Protein AF-A0A7X8VMR9-F1 (afdb_monomer)

Structure (mmCIF, N/CA/C/O backbone):
data_AF-A0A7X8VMR9-F1
#
_entry.id   AF-A0A7X8VMR9-F1
#
loop_
_atom_site.group_PDB
_atom_site.id
_atom_site.type_symbol
_atom_site.label_atom_id
_atom_site.label_alt_id
_atom_site.label_comp_id
_atom_site.label_asym_id
_atom_site.label_entity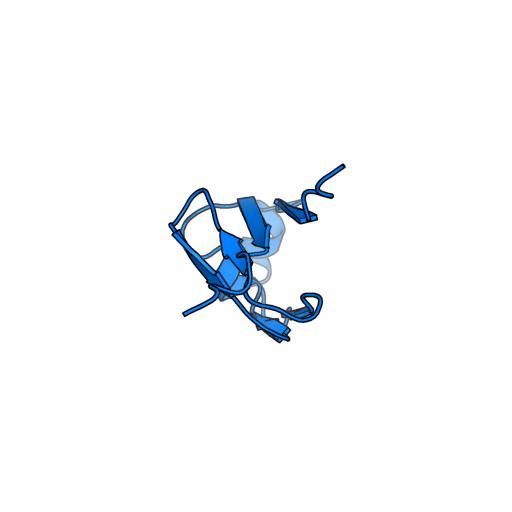_id
_atom_site.label_seq_id
_atom_site.pdbx_PDB_ins_code
_atom_site.Cartn_x
_atom_site.Cartn_y
_atom_site.Cartn_z
_atom_site.occupancy
_atom_site.B_iso_or_equiv
_atom_site.auth_seq_id
_atom_site.auth_comp_id
_atom_site.auth_asym_id
_atom_site.auth_atom_id
_atom_site.pdbx_PDB_model_num
ATOM 1 N N . ARG A 1 1 ? -7.982 -9.628 25.783 1.00 51.94 1 ARG A N 1
ATOM 2 C CA . ARG A 1 1 ? -6.780 -9.273 24.989 1.00 51.94 1 ARG A CA 1
ATOM 3 C C . ARG A 1 1 ? -7.269 -8.530 23.757 1.00 51.94 1 ARG A C 1
ATOM 5 O O . ARG A 1 1 ? -8.138 -9.069 23.091 1.00 51.94 1 ARG A O 1
ATOM 12 N N . GLN A 1 2 ? -6.778 -7.321 23.496 1.00 56.16 2 GLN A N 1
ATOM 13 C CA . GLN A 1 2 ? -7.008 -6.637 22.218 1.00 56.16 2 GLN A CA 1
ATOM 14 C C . GLN A 1 2 ? -6.239 -7.422 21.141 1.00 56.16 2 GLN A C 1
ATOM 16 O O . GLN A 1 2 ? -5.033 -7.622 21.296 1.00 56.16 2 GLN A O 1
ATOM 21 N N . HIS A 1 3 ? -6.917 -7.941 20.116 1.00 71.69 3 HIS A N 1
ATOM 22 C CA . HIS A 1 3 ? -6.231 -8.552 18.976 1.00 71.69 3 HIS A CA 1
ATOM 23 C C . HIS A 1 3 ? -5.785 -7.428 18.038 1.00 71.69 3 HIS A C 1
ATOM 25 O O . HIS A 1 3 ? -6.613 -6.725 17.467 1.00 71.69 3 HIS A O 1
ATOM 31 N N . LEU A 1 4 ? -4.473 -7.236 17.915 1.00 81.88 4 LEU A N 1
ATOM 32 C CA . LEU A 1 4 ? -3.898 -6.349 16.908 1.00 81.88 4 LEU A CA 1
ATOM 33 C C . LEU A 1 4 ? -4.069 -6.994 15.530 1.00 81.88 4 LEU A C 1
ATOM 35 O O . LEU A 1 4 ? -3.561 -8.089 15.296 1.00 81.88 4 LEU A O 1
ATOM 39 N N . ASN A 1 5 ? -4.764 -6.306 14.626 1.00 94.69 5 ASN A N 1
ATOM 40 C CA . ASN A 1 5 ? -4.899 -6.717 13.232 1.00 94.69 5 ASN A CA 1
ATOM 41 C C . ASN A 1 5 ? -3.839 -5.986 12.405 1.00 94.69 5 ASN A C 1
ATOM 43 O O . ASN A 1 5 ? -3.895 -4.762 12.259 1.00 94.69 5 ASN A O 1
ATOM 47 N N . ILE A 1 6 ? -2.856 -6.741 11.913 1.00 97.00 6 ILE A N 1
ATOM 48 C CA . ILE A 1 6 ? -1.687 -6.221 11.200 1.00 97.00 6 ILE A CA 1
ATOM 49 C C . ILE A 1 6 ? -1.507 -7.011 9.906 1.00 97.00 6 ILE A C 1
ATOM 51 O O . ILE A 1 6 ? -1.542 -8.241 9.922 1.00 97.00 6 ILE A O 1
ATOM 55 N N . ILE A 1 7 ? -1.274 -6.305 8.802 1.00 98.25 7 ILE A N 1
ATOM 56 C CA . ILE A 1 7 ? -0.914 -6.887 7.509 1.00 98.25 7 ILE A CA 1
ATOM 57 C C . ILE A 1 7 ? 0.431 -6.295 7.07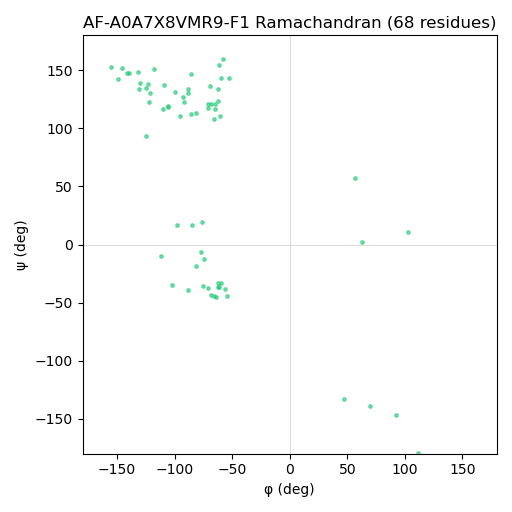9 1.00 98.25 7 ILE A C 1
ATOM 59 O O . ILE A 1 7 ? 0.577 -5.080 6.964 1.00 98.25 7 ILE A O 1
ATOM 63 N N . GLY A 1 8 ? 1.415 -7.163 6.840 1.00 98.25 8 GLY A N 1
ATOM 64 C CA . GLY A 1 8 ? 2.690 -6.797 6.225 1.00 98.25 8 GLY A CA 1
ATOM 65 C C . GLY A 1 8 ? 2.688 -7.142 4.740 1.00 98.25 8 GLY A C 1
ATOM 66 O O . GLY A 1 8 ? 2.331 -8.260 4.368 1.00 98.25 8 GLY A O 1
ATOM 67 N N . LEU A 1 9 ? 3.094 -6.195 3.898 1.00 98.38 9 LEU A N 1
ATOM 68 C CA . LEU A 1 9 ? 3.154 -6.346 2.444 1.00 98.38 9 LEU A CA 1
ATOM 69 C C . LEU A 1 9 ? 4.570 -6.027 1.969 1.00 98.38 9 LEU A C 1
ATOM 71 O O . LEU A 1 9 ? 5.149 -5.034 2.396 1.00 98.38 9 LEU A O 1
ATOM 75 N N . ALA A 1 10 ? 5.125 -6.854 1.084 1.00 97.81 10 ALA A N 1
ATOM 76 C CA . ALA A 1 10 ? 6.479 -6.684 0.564 1.00 97.81 10 ALA A CA 1
ATOM 77 C C . ALA A 1 10 ? 6.578 -7.143 -0.893 1.00 97.81 10 ALA A C 1
ATOM 79 O O . ALA A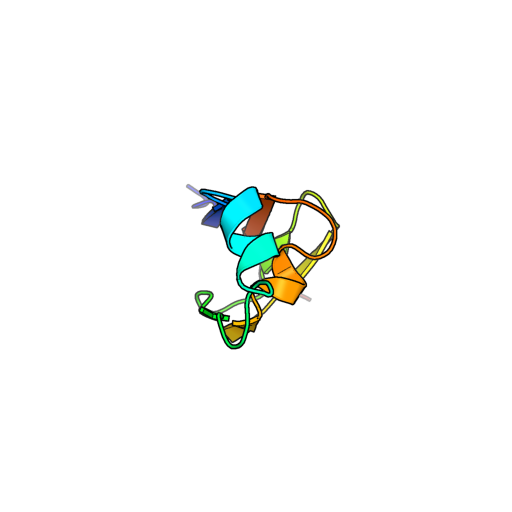 1 10 ? 5.858 -8.047 -1.323 1.00 97.81 10 ALA A O 1
ATOM 80 N N . ILE A 1 11 ? 7.512 -6.549 -1.634 1.00 96.38 11 ILE A N 1
ATOM 81 C CA . ILE A 1 11 ? 7.773 -6.897 -3.033 1.00 96.38 11 ILE A CA 1
ATOM 82 C C . ILE A 1 11 ? 8.802 -8.030 -3.121 1.00 96.38 11 ILE A C 1
ATOM 84 O O . ILE A 1 11 ? 9.866 -7.985 -2.503 1.00 96.38 11 ILE A O 1
ATOM 88 N N . ARG A 1 12 ? 8.521 -9.032 -3.959 1.00 96.00 12 ARG A N 1
ATOM 89 C CA . ARG A 1 12 ? 9.489 -10.055 -4.383 1.00 96.00 12 ARG A CA 1
ATOM 90 C C . ARG A 1 12 ? 9.847 -9.820 -5.851 1.00 96.00 12 ARG A C 1
ATOM 92 O O . ARG A 1 12 ? 8.952 -9.600 -6.653 1.00 96.00 12 ARG A O 1
ATOM 99 N N . ARG A 1 13 ? 11.136 -9.938 -6.204 1.00 95.81 13 ARG A N 1
ATOM 100 C CA . ARG A 1 13 ? 11.667 -9.699 -7.569 1.00 95.81 13 ARG A CA 1
ATOM 101 C C . ARG A 1 13 ? 11.348 -8.282 -8.105 1.00 95.81 13 ARG A C 1
ATOM 103 O O . ARG A 1 13 ? 10.758 -8.162 -9.175 1.00 95.81 13 ARG A O 1
ATOM 110 N N . PRO A 1 14 ? 11.762 -7.207 -7.404 1.00 94.75 14 PRO A N 1
ATOM 111 C CA . PRO A 1 14 ? 11.404 -5.834 -7.776 1.00 94.75 14 PRO A CA 1
ATOM 112 C C . PRO A 1 14 ? 11.929 -5.408 -9.154 1.00 94.75 14 PRO A C 1
ATOM 114 O O . PRO A 1 14 ? 11.249 -4.662 -9.848 1.00 94.75 14 PRO A O 1
ATOM 117 N N . LEU A 1 15 ? 13.102 -5.904 -9.571 1.00 96.56 15 LEU A N 1
ATOM 118 C CA . LEU A 1 15 ? 13.653 -5.591 -10.891 1.00 96.56 15 LEU A CA 1
ATOM 119 C C . LEU A 1 15 ? 12.762 -6.133 -12.015 1.00 96.56 15 LEU A C 1
ATOM 121 O O . LEU A 1 15 ? 12.426 -5.395 -12.929 1.00 96.56 15 LEU A O 1
ATOM 125 N N . ILE A 1 16 ? 12.310 -7.383 -11.895 1.00 96.88 16 ILE A N 1
ATOM 126 C CA . ILE A 1 16 ? 11.473 -8.001 -12.928 1.00 96.88 16 ILE A CA 1
ATOM 127 C C . ILE A 1 16 ? 10.078 -7.375 -12.948 1.00 96.88 16 ILE A C 1
ATOM 129 O O . ILE A 1 16 ? 9.553 -7.114 -14.020 1.00 96.88 16 ILE A O 1
ATOM 133 N N . LEU A 1 17 ? 9.514 -7.038 -11.783 1.00 96.56 17 LEU A N 1
ATOM 134 C CA . LEU A 1 17 ? 8.271 -6.265 -11.723 1.00 96.56 17 LEU A CA 1
ATOM 135 C C . LEU A 1 17 ? 8.386 -4.950 -12.515 1.00 96.56 17 LEU A C 1
ATOM 137 O O . LEU A 1 17 ? 7.474 -4.602 -13.256 1.00 96.56 17 LEU A O 1
ATOM 141 N N . ALA A 1 18 ? 9.497 -4.223 -12.365 1.00 94.50 18 ALA A N 1
ATOM 142 C CA . ALA A 1 18 ? 9.720 -2.978 -13.096 1.00 94.50 18 ALA A CA 1
ATOM 143 C C . ALA A 1 18 ? 9.911 -3.214 -14.606 1.00 94.50 18 ALA A C 1
ATOM 145 O O . ALA A 1 18 ? 9.323 -2.490 -15.406 1.00 94.50 18 ALA A O 1
ATOM 146 N N . GLU A 1 19 ? 10.689 -4.230 -14.994 1.00 97.62 19 GLU A N 1
ATOM 147 C CA . GLU A 1 19 ? 10.919 -4.612 -16.398 1.00 97.62 19 GLU A CA 1
ATOM 148 C C . GLU A 1 19 ? 9.632 -5.052 -17.109 1.00 97.62 19 GLU A C 1
ATOM 150 O O . GLU A 1 19 ? 9.439 -4.744 -18.283 1.00 97.62 19 GLU A O 1
ATOM 155 N N . GLU A 1 20 ? 8.735 -5.736 -16.398 1.00 96.44 20 GLU A N 1
ATOM 156 C CA . GLU A 1 20 ? 7.450 -6.198 -16.926 1.00 96.44 20 GLU A CA 1
ATOM 157 C C . GLU A 1 20 ? 6.404 -5.076 -17.021 1.00 96.44 20 GLU A C 1
ATOM 159 O O . GLU A 1 20 ? 5.357 -5.305 -17.609 1.00 96.44 20 GLU A O 1
ATOM 164 N N . GLY A 1 21 ? 6.675 -3.862 -16.521 1.00 95.44 21 GLY A N 1
ATOM 165 C CA . GLY A 1 21 ? 5.759 -2.713 -16.614 1.00 95.44 21 GLY A CA 1
ATOM 166 C C . GLY A 1 21 ? 4.989 -2.389 -15.329 1.00 95.44 21 GLY A C 1
ATOM 167 O O . GLY A 1 21 ? 4.089 -1.548 -15.342 1.00 95.44 21 GLY A O 1
ATOM 168 N N . GLY A 1 22 ? 5.360 -3.000 -14.203 1.00 96.00 22 GLY A N 1
ATOM 169 C CA . GLY A 1 22 ? 4.806 -2.711 -12.884 1.00 96.00 22 GLY A CA 1
ATOM 170 C C . GLY A 1 22 ? 3.619 -3.597 -12.511 1.00 96.00 22 GLY A C 1
ATOM 171 O O . GLY A 1 22 ? 3.563 -4.779 -12.835 1.00 96.00 22 GLY A O 1
ATOM 172 N N . TRP A 1 23 ? 2.679 -3.032 -11.752 1.00 96.56 23 TRP A N 1
ATOM 173 C CA . TRP A 1 23 ? 1.619 -3.799 -11.089 1.00 96.56 23 TRP A CA 1
ATOM 174 C C . TRP A 1 23 ? 0.425 -4.165 -11.976 1.00 96.56 23 TRP A C 1
ATOM 176 O O . TRP A 1 23 ? -0.325 -5.067 -11.600 1.00 96.56 23 TRP A O 1
ATOM 186 N N . PHE A 1 24 ? 0.226 -3.496 -13.118 1.00 96.19 24 PHE A N 1
ATOM 187 C CA . PHE A 1 24 ? -0.987 -3.634 -13.939 1.00 96.19 24 PHE A CA 1
ATOM 188 C C . PHE A 1 24 ? -2.265 -3.543 -13.078 1.00 96.19 24 PHE A C 1
ATOM 190 O O . PHE A 1 24 ? -2.354 -2.685 -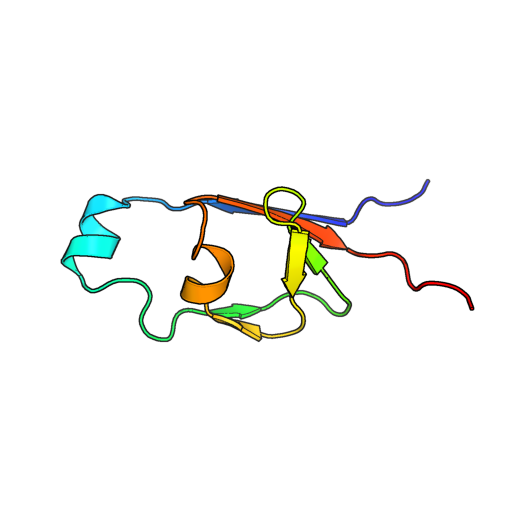12.200 1.00 96.19 24 PHE A O 1
ATOM 197 N N . ASP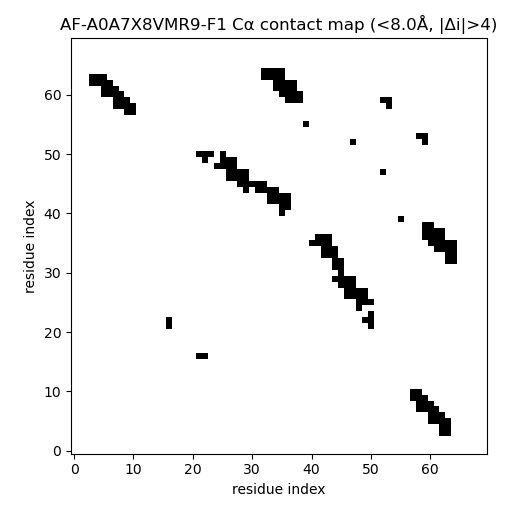 A 1 25 ? -3.215 -4.459 -13.272 1.00 97.31 25 ASP A N 1
ATOM 198 C CA . ASP A 1 25 ? -4.476 -4.534 -12.527 1.00 97.31 25 ASP A CA 1
ATOM 199 C C . ASP A 1 25 ? -4.348 -5.312 -11.200 1.00 97.31 25 ASP A C 1
ATOM 201 O O . ASP A 1 25 ? -5.345 -5.750 -10.627 1.00 97.31 25 ASP A O 1
ATOM 205 N N . THR A 1 26 ? -3.127 -5.534 -10.694 1.00 97.88 26 THR A N 1
ATOM 206 C CA . THR A 1 26 ? -2.922 -6.275 -9.440 1.00 97.88 26 THR A CA 1
ATOM 207 C C . THR A 1 26 ? -3.522 -5.506 -8.267 1.00 97.88 26 THR A C 1
ATOM 209 O O . THR A 1 26 ? -3.093 -4.396 -7.945 1.00 97.88 26 THR A O 1
ATOM 212 N N . THR A 1 27 ? -4.466 -6.134 -7.566 1.00 98.50 27 THR A N 1
ATOM 213 C CA . THR A 1 27 ? -5.105 -5.573 -6.370 1.00 98.50 27 THR A CA 1
ATOM 214 C C . THR A 1 27 ? -4.858 -6.415 -5.125 1.00 98.50 27 THR A C 1
ATOM 216 O O . THR A 1 27 ? -4.768 -7.640 -5.195 1.00 98.50 27 THR A O 1
ATOM 219 N N . VAL A 1 28 ? -4.848 -5.761 -3.966 1.00 98.25 28 VAL A N 1
ATOM 220 C CA . VAL A 1 28 ? -4.894 -6.391 -2.646 1.00 98.25 28 VAL A CA 1
ATOM 221 C C . VAL A 1 28 ? -6.287 -6.180 -2.059 1.00 98.25 28 VAL A C 1
ATOM 223 O O . VAL A 1 28 ? -6.709 -5.046 -1.832 1.00 98.25 28 VAL A O 1
ATOM 226 N N . THR A 1 29 ? -7.005 -7.271 -1.796 1.00 98.38 29 THR A N 1
ATOM 227 C CA . THR A 1 29 ? -8.295 -7.224 -1.099 1.00 98.38 29 THR A CA 1
ATOM 228 C C . THR A 1 29 ? -8.068 -7.237 0.407 1.00 98.38 29 THR A C 1
ATOM 230 O O . THR A 1 29 ? -7.607 -8.231 0.968 1.00 98.38 29 THR A O 1
ATOM 233 N N . LEU A 1 30 ? -8.388 -6.126 1.065 1.00 97.88 30 LEU A N 1
ATOM 234 C CA . LEU A 1 30 ? -8.276 -5.988 2.511 1.00 97.88 30 LEU A CA 1
ATOM 235 C C . LEU A 1 30 ? -9.539 -6.516 3.207 1.00 97.88 30 LEU A C 1
ATOM 237 O O . LEU A 1 30 ? -10.644 -6.355 2.676 1.00 97.88 30 LEU A O 1
ATOM 241 N N . PRO A 1 31 ? -9.417 -7.101 4.413 1.00 97.00 31 PRO A N 1
ATOM 242 C CA . PRO A 1 31 ? -10.576 -7.372 5.254 1.00 97.00 31 PRO A CA 1
ATOM 243 C C . PRO A 1 31 ? -11.353 -6.086 5.559 1.00 97.00 31 PRO A C 1
ATOM 245 O O . PRO A 1 31 ? -10.803 -4.983 5.488 1.00 97.00 31 PRO A O 1
ATOM 248 N N . ALA A 1 32 ? -12.623 -6.233 5.939 1.00 94.94 32 ALA A N 1
ATOM 249 C CA . ALA A 1 32 ? -13.484 -5.103 6.274 1.00 94.94 32 ALA A CA 1
ATOM 250 C C . ALA A 1 32 ? -12.845 -4.169 7.319 1.00 94.94 32 ALA A C 1
ATOM 252 O O . ALA A 1 32 ? -12.171 -4.616 8.249 1.00 94.94 32 ALA A O 1
ATOM 253 N N . GLY A 1 33 ? -13.090 -2.869 7.155 1.00 94.88 33 GLY A N 1
ATOM 254 C CA . GLY A 1 33 ? -12.547 -1.816 8.006 1.00 94.88 33 GLY A CA 1
ATOM 255 C C . GLY A 1 33 ? -11.529 -0.928 7.295 1.00 94.88 33 GLY A C 1
ATOM 256 O O . GLY A 1 33 ? -11.264 -1.065 6.098 1.00 94.88 33 GLY A O 1
ATOM 257 N N . ARG A 1 34 ? -10.997 0.034 8.050 1.00 96.81 34 ARG A N 1
ATOM 258 C CA . ARG A 1 34 ? -10.097 1.076 7.557 1.00 96.81 34 ARG A CA 1
ATOM 259 C C . ARG A 1 34 ? -8.671 0.783 8.003 1.00 96.81 34 ARG A C 1
ATOM 261 O O . ARG A 1 34 ? -8.398 0.722 9.194 1.00 96.81 34 ARG A O 1
ATOM 268 N N . TRP A 1 35 ? -7.761 0.600 7.057 1.00 97.81 35 TRP A N 1
ATOM 269 C CA . TRP A 1 35 ? -6.397 0.145 7.318 1.00 97.81 35 TRP A CA 1
ATOM 270 C C . TRP A 1 35 ? -5.401 1.267 7.071 1.00 97.81 35 TRP A C 1
ATOM 272 O O . TRP A 1 35 ? -5.267 1.735 5.943 1.00 97.81 35 TRP A O 1
ATOM 282 N N . GLN A 1 36 ? -4.694 1.704 8.108 1.00 97.81 36 GLN A N 1
ATOM 283 C CA . GLN A 1 36 ? -3.661 2.727 7.979 1.00 97.81 36 GLN A CA 1
ATOM 284 C C . GLN A 1 36 ? -2.299 2.076 7.752 1.00 97.81 36 GLN A C 1
A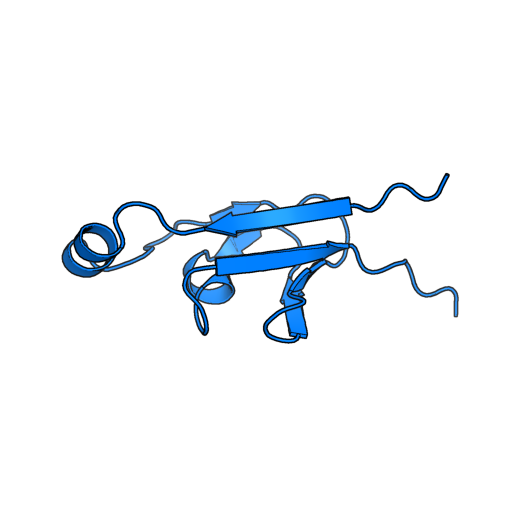TOM 286 O O . GLN A 1 36 ? -1.866 1.265 8.569 1.00 97.81 36 GLN A O 1
ATOM 291 N N . ASP A 1 37 ? -1.597 2.486 6.701 1.00 98.31 37 ASP A N 1
ATOM 292 C CA . ASP A 1 37 ? -0.172 2.213 6.573 1.00 98.31 37 ASP A CA 1
ATOM 293 C C . ASP A 1 37 ? 0.605 3.056 7.587 1.00 98.31 37 ASP A C 1
ATOM 295 O O . ASP A 1 37 ? 0.590 4.285 7.552 1.00 98.31 37 ASP A O 1
ATOM 299 N N . ARG A 1 38 ? 1.292 2.396 8.515 1.00 97.44 38 ARG A N 1
ATOM 300 C CA . ARG A 1 38 ? 2.062 3.055 9.575 1.00 97.44 38 ARG A CA 1
ATOM 301 C C . ARG A 1 38 ? 3.362 3.681 9.080 1.00 97.44 38 ARG A C 1
ATOM 303 O O . ARG A 1 38 ? 3.955 4.450 9.831 1.00 97.44 38 ARG A O 1
ATOM 310 N N . LEU A 1 39 ? 3.795 3.368 7.858 1.00 98.06 39 LEU A N 1
ATOM 311 C CA . LEU A 1 39 ? 5.016 3.918 7.269 1.00 98.06 39 LEU A CA 1
ATOM 312 C C . LEU A 1 39 ? 4.753 5.235 6.529 1.00 98.06 39 LEU A C 1
ATOM 314 O O . LEU A 1 39 ? 5.549 6.163 6.632 1.00 98.06 39 LEU A O 1
ATOM 318 N N . THR A 1 40 ? 3.623 5.329 5.823 1.00 97.38 40 THR A N 1
ATOM 319 C CA . THR A 1 40 ? 3.267 6.490 4.983 1.00 97.38 40 THR A CA 1
ATOM 320 C C . THR A 1 40 ? 2.085 7.301 5.521 1.00 97.38 40 THR A C 1
ATOM 322 O O . THR A 1 40 ? 1.794 8.385 5.026 1.00 97.38 40 THR A O 1
ATOM 325 N N . SER A 1 41 ? 1.378 6.797 6.538 1.00 96.94 41 SER A N 1
ATOM 326 C CA . SER A 1 41 ? 0.101 7.324 7.054 1.00 96.94 41 SER A CA 1
ATOM 327 C C . SER A 1 41 ? -1.071 7.295 6.062 1.00 96.94 41 SER A C 1
ATOM 329 O O . SER A 1 41 ? -2.179 7.710 6.422 1.00 96.94 41 SER A O 1
ATOM 331 N N . ARG A 1 42 ? -0.878 6.759 4.846 1.00 97.56 42 ARG A N 1
ATOM 332 C CA . ARG A 1 42 ? -1.964 6.514 3.887 1.00 97.56 42 ARG A CA 1
ATOM 333 C C . ARG A 1 42 ? -2.967 5.528 4.466 1.00 97.56 42 ARG A C 1
ATOM 335 O O . ARG A 1 42 ? -2.659 4.735 5.353 1.00 97.56 42 ARG A O 1
ATOM 342 N N . THR A 1 43 ? -4.201 5.604 3.989 1.00 97.81 43 THR A N 1
ATOM 343 C CA . THR A 1 43 ? -5.278 4.758 4.491 1.00 97.81 43 THR A CA 1
ATOM 344 C C . THR A 1 43 ? -6.023 4.081 3.355 1.00 97.81 43 THR A C 1
ATOM 346 O O . THR A 1 43 ? -6.316 4.712 2.345 1.00 97.81 43 THR A O 1
ATOM 349 N N . PHE A 1 44 ? -6.354 2.812 3.559 1.00 98.12 44 PHE A N 1
ATOM 350 C CA . PHE A 1 44 ? -6.874 1.905 2.550 1.00 98.12 44 PHE A CA 1
ATOM 351 C C . PHE A 1 44 ? -8.119 1.166 3.060 1.00 98.12 44 PHE A C 1
ATOM 353 O O . PHE A 1 44 ? -8.253 0.897 4.257 1.00 98.12 44 PHE A O 1
ATOM 360 N N . THR A 1 45 ? -9.035 0.836 2.151 1.00 98.12 45 THR A N 1
ATOM 361 C CA . THR A 1 45 ? -10.288 0.113 2.429 1.00 98.12 45 THR A CA 1
ATOM 362 C C . THR A 1 45 ? -10.670 -0.731 1.217 1.00 98.12 45 THR A C 1
ATOM 364 O O . THR A 1 45 ? -10.542 -0.252 0.092 1.00 98.12 45 THR A O 1
ATOM 367 N N . GLY A 1 46 ? -11.212 -1.933 1.422 1.00 98.00 46 GLY A N 1
ATOM 368 C CA . 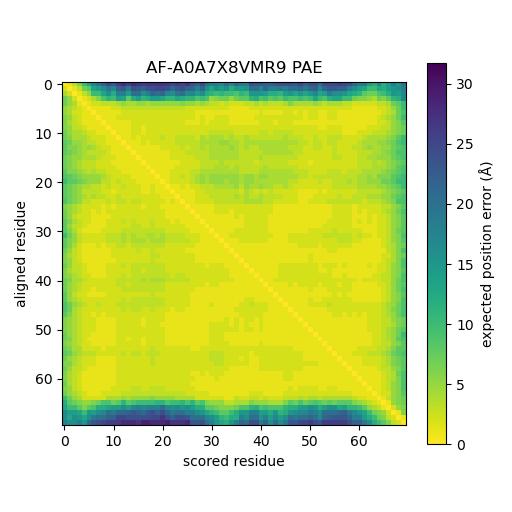GLY A 1 46 ? -11.727 -2.757 0.323 1.00 98.00 46 GLY A CA 1
ATOM 369 C C . GLY A 1 46 ? -10.624 -3.316 -0.582 1.00 98.00 46 GLY A C 1
ATOM 370 O O . GLY A 1 46 ? -9.596 -3.779 -0.090 1.00 98.00 46 GLY A O 1
ATOM 371 N N . SER A 1 47 ? -10.852 -3.309 -1.899 1.00 98.44 47 SER A N 1
ATOM 372 C CA . SER A 1 47 ? -9.855 -3.730 -2.892 1.00 98.44 47 SER A CA 1
ATOM 373 C C . SER A 1 47 ? -9.035 -2.532 -3.358 1.00 98.44 47 SER A C 1
ATOM 375 O O . SER A 1 47 ? -9.602 -1.558 -3.849 1.00 98.44 47 SER A O 1
ATOM 377 N N . VAL A 1 48 ? -7.716 -2.599 -3.193 1.00 98.56 48 VAL A N 1
ATOM 378 C CA . VAL A 1 48 ? -6.800 -1.482 -3.464 1.00 98.56 48 VAL A CA 1
ATOM 379 C C . VAL A 1 48 ? -5.747 -1.905 -4.475 1.00 98.56 48 VAL A C 1
ATOM 381 O O . VAL A 1 48 ? -5.219 -3.014 -4.382 1.00 98.56 48 VAL A O 1
ATOM 384 N N . ALA A 1 49 ? -5.424 -1.038 -5.434 1.00 98.56 49 ALA A N 1
ATOM 385 C CA . ALA A 1 49 ? -4.357 -1.306 -6.389 1.00 98.56 49 ALA A CA 1
ATOM 386 C C . ALA A 1 49 ? -3.013 -1.450 -5.661 1.00 98.56 49 ALA A C 1
ATOM 388 O O . ALA A 1 49 ? -2.651 -0.630 -4.815 1.00 98.56 49 ALA A O 1
ATOM 389 N N . ALA A 1 50 ? -2.238 -2.478 -6.009 1.00 98.19 50 ALA A N 1
ATOM 390 C CA . ALA A 1 50 ? -0.906 -2.670 -5.441 1.00 98.19 50 ALA A CA 1
ATOM 391 C C . ALA A 1 50 ? 0.007 -1.466 -5.740 1.00 98.19 50 ALA A C 1
ATOM 393 O O . ALA A 1 50 ? 0.804 -1.076 -4.888 1.00 98.19 50 ALA A O 1
ATOM 394 N N . ALA A 1 51 ? -0.177 -0.820 -6.897 1.00 97.88 51 ALA A N 1
ATOM 395 C CA . ALA A 1 51 ? 0.514 0.417 -7.252 1.00 97.88 51 ALA A CA 1
ATOM 396 C C . ALA A 1 51 ? 0.303 1.546 -6.229 1.00 97.88 51 ALA A C 1
ATOM 398 O O . ALA A 1 51 ? 1.255 2.253 -5.914 1.00 97.88 51 ALA A O 1
ATOM 399 N N . ASP A 1 52 ? -0.899 1.676 -5.661 1.00 98.25 52 ASP A N 1
ATOM 400 C CA . ASP A 1 52 ? -1.204 2.722 -4.678 1.00 98.25 52 ASP A CA 1
ATOM 401 C C . ASP A 1 52 ? -0.610 2.416 -3.301 1.00 98.25 52 ASP A C 1
ATOM 403 O O . ASP A 1 52 ? -0.163 3.329 -2.598 1.00 98.25 52 ASP A O 1
ATOM 407 N N . ILE A 1 53 ? -0.590 1.132 -2.920 1.00 98.25 53 ILE A N 1
ATOM 408 C CA . ILE A 1 53 ? 0.003 0.665 -1.660 1.00 98.25 53 ILE A CA 1
ATOM 409 C C . ILE A 1 53 ? 1.519 0.882 -1.671 1.00 98.25 53 ILE A C 1
ATOM 411 O O . ILE A 1 53 ? 2.077 1.353 -0.684 1.00 98.25 53 ILE A O 1
ATOM 415 N N . PHE A 1 54 ? 2.182 0.559 -2.783 1.00 97.88 54 PHE A N 1
ATOM 416 C CA . PHE A 1 54 ? 3.642 0.613 -2.911 1.00 97.88 54 PHE A CA 1
ATOM 417 C C . PHE A 1 54 ? 4.160 1.889 -3.592 1.00 97.88 54 PHE A C 1
ATOM 419 O O . PHE A 1 54 ? 5.302 1.919 -4.050 1.00 97.88 54 PHE A O 1
ATOM 426 N N . ALA A 1 55 ? 3.338 2.939 -3.677 1.00 96.56 55 ALA A N 1
ATOM 427 C CA . ALA A 1 55 ? 3.686 4.173 -4.383 1.00 96.56 55 ALA A CA 1
ATOM 428 C C . ALA A 1 55 ? 4.913 4.887 -3.787 1.00 96.56 55 ALA A C 1
ATOM 430 O O . ALA A 1 55 ? 5.708 5.455 -4.531 1.00 96.56 55 ALA A O 1
ATOM 431 N N . ASP A 1 56 ? 5.062 4.850 -2.457 1.00 96.25 56 ASP A N 1
ATOM 432 C CA . ASP A 1 56 ? 6.140 5.558 -1.752 1.00 96.25 56 ASP A CA 1
ATOM 433 C C . ASP A 1 56 ? 7.282 4.620 -1.328 1.00 96.25 56 ASP A C 1
ATOM 435 O O . ASP A 1 56 ? 8.447 5.018 -1.314 1.00 96.25 56 ASP A O 1
ATOM 439 N N . LEU A 1 57 ? 6.964 3.373 -0.958 1.00 97.12 57 LEU A N 1
ATOM 440 C CA . LEU A 1 57 ? 7.913 2.405 -0.406 1.00 97.12 57 LEU A CA 1
ATOM 441 C C . LEU A 1 57 ? 7.655 0.999 -0.973 1.00 97.12 57 LEU A C 1
ATOM 443 O O . LEU A 1 57 ? 6.501 0.620 -1.162 1.00 97.12 57 LEU A O 1
ATOM 447 N N . PRO A 1 58 ? 8.694 0.154 -1.151 1.00 96.50 58 PRO A N 1
ATOM 448 C CA . PRO A 1 58 ? 8.547 -1.231 -1.622 1.00 96.50 58 PRO A CA 1
ATOM 449 C C . PRO A 1 58 ? 8.018 -2.193 -0.535 1.00 96.50 58 PRO A C 1
ATOM 451 O O . PRO A 1 58 ? 8.225 -3.408 -0.593 1.00 96.50 58 PRO A O 1
ATOM 454 N N . THR A 1 59 ? 7.393 -1.643 0.503 1.00 98.38 59 THR A N 1
ATOM 455 C CA . THR A 1 59 ? 6.839 -2.346 1.656 1.00 98.38 59 THR A CA 1
ATOM 456 C C . THR A 1 59 ? 5.732 -1.499 2.275 1.00 98.38 59 THR A C 1
ATOM 458 O O . THR A 1 59 ? 5.780 -0.273 2.184 1.00 98.38 59 THR A O 1
ATOM 461 N N . ALA A 1 60 ? 4.766 -2.138 2.928 1.00 98.62 60 ALA A N 1
ATOM 462 C CA . ALA A 1 60 ? 3.722 -1.458 3.689 1.00 98.62 60 ALA A CA 1
ATOM 463 C C . ALA A 1 60 ? 3.405 -2.219 4.982 1.00 98.62 60 ALA A C 1
ATOM 465 O O . ALA A 1 60 ? 3.477 -3.454 5.025 1.00 98.62 60 ALA A O 1
ATOM 466 N N . LEU A 1 61 ? 3.032 -1.481 6.032 1.00 98.31 61 LEU A N 1
ATOM 467 C CA . LEU A 1 61 ? 2.618 -2.045 7.317 1.00 98.31 61 LEU A CA 1
ATOM 468 C C . LEU A 1 61 ? 1.235 -1.516 7.682 1.00 98.31 61 LEU A C 1
ATOM 470 O O . LEU A 1 61 ? 1.099 -0.453 8.288 1.00 98.31 61 LEU A O 1
ATOM 474 N N . LEU A 1 62 ? 0.207 -2.275 7.319 1.00 98.38 62 LEU A N 1
ATOM 475 C CA . LEU A 1 62 ? -1.174 -1.870 7.509 1.00 98.38 62 LEU A CA 1
ATOM 476 C C . LEU A 1 62 ? -1.678 -2.302 8.883 1.00 98.38 62 LEU A C 1
ATOM 478 O O . LEU A 1 62 ? -1.573 -3.471 9.257 1.00 98.38 62 LEU A O 1
ATOM 482 N N . VAL A 1 63 ? -2.276 -1.365 9.608 1.00 97.50 63 VAL A N 1
ATOM 483 C CA . VAL A 1 63 ? -2.918 -1.606 10.900 1.00 97.50 63 VAL A CA 1
ATOM 484 C C . VAL A 1 63 ? -4.378 -1.194 10.803 1.00 97.50 63 VAL A C 1
ATOM 486 O O . VAL A 1 63 ? -4.684 -0.090 10.344 1.00 97.50 63 VAL A O 1
ATOM 489 N N . LEU A 1 64 ? -5.277 -2.078 11.234 1.00 96.31 64 LEU A N 1
ATOM 490 C CA . LEU A 1 64 ? -6.700 -1.761 11.307 1.00 96.31 64 LEU A CA 1
ATOM 491 C C . LEU A 1 64 ? -6.907 -0.606 12.291 1.00 96.31 64 LEU A C 1
ATOM 493 O O . LEU A 1 64 ? -6.506 -0.687 13.454 1.00 96.31 64 LEU A O 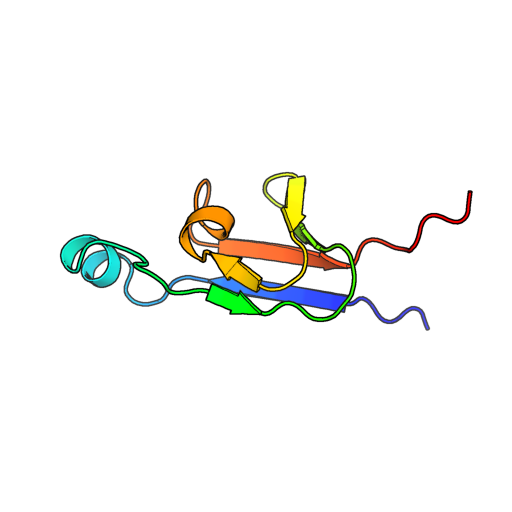1
ATOM 497 N N . GLN A 1 65 ? -7.527 0.470 11.819 1.00 92.75 65 GLN A N 1
ATOM 498 C CA . GLN A 1 65 ? -7.929 1.568 12.678 1.00 92.75 65 GLN A CA 1
ATOM 499 C C . GLN A 1 65 ? -9.070 1.095 13.582 1.00 92.75 65 GLN A C 1
ATOM 501 O O . GLN A 1 65 ? -9.983 0.418 13.100 1.00 92.75 65 GLN A O 1
ATOM 506 N N . PRO A 1 66 ? -9.030 1.431 14.882 1.00 85.00 66 PRO A N 1
ATOM 507 C CA . PRO A 1 66 ? -10.183 1.219 15.735 1.00 85.00 66 PRO A CA 1
ATOM 508 C C . PRO A 1 66 ? -11.359 2.014 15.165 1.00 85.00 66 PRO A C 1
ATOM 510 O O . PRO A 1 66 ? -11.175 3.114 14.638 1.00 85.00 66 PRO A O 1
ATOM 513 N N . GLU A 1 67 ? -12.558 1.452 15.258 1.00 74.88 67 GLU A N 1
ATOM 514 C CA . GLU A 1 67 ? -13.773 2.224 15.040 1.00 74.88 67 GLU A CA 1
ATOM 515 C C . GLU A 1 67 ? -13.770 3.337 16.093 1.00 74.88 67 GLU A C 1
ATOM 517 O O . GLU A 1 67 ? -13.790 3.062 17.293 1.00 74.88 67 GLU A O 1
ATOM 522 N N . THR A 1 68 ? -13.577 4.584 15.662 1.00 68.25 68 THR A N 1
ATOM 523 C CA . THR A 1 68 ? -13.578 5.716 16.586 1.00 68.25 68 THR A CA 1
ATOM 524 C C . THR A 1 68 ? -14.991 5.837 17.139 1.00 68.25 68 THR A C 1
ATOM 526 O O . THR A 1 68 ? -15.902 6.226 16.410 1.00 68.25 68 THR A O 1
ATOM 529 N N . GLU A 1 69 ? -15.178 5.475 18.404 1.00 53.72 69 GLU A N 1
ATOM 530 C CA . GLU A 1 69 ? -16.397 5.789 19.144 1.00 53.72 69 GLU A CA 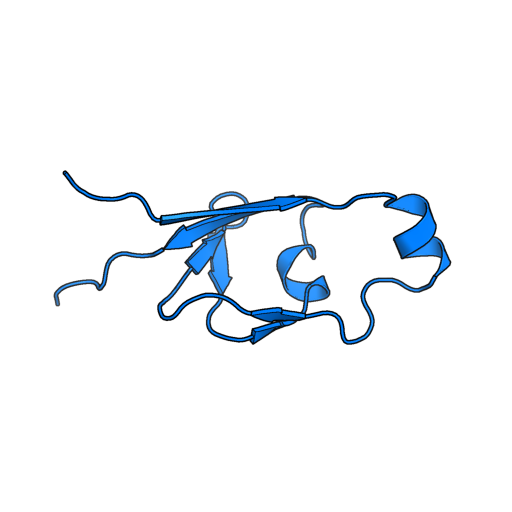1
ATOM 531 C C . GLU A 1 69 ? -16.453 7.322 19.268 1.00 53.72 69 GLU A C 1
ATOM 533 O O . GLU A 1 69 ? -15.511 7.939 19.775 1.00 53.72 69 GLU A O 1
ATOM 538 N N . VAL A 1 70 ? -17.478 7.929 18.659 1.00 46.56 70 VAL A N 1
ATOM 539 C CA . VAL A 1 70 ? -17.706 9.386 18.629 1.00 46.56 70 VAL A CA 1
ATOM 540 C C . VAL A 1 70 ? -18.185 9.873 19.987 1.00 46.56 70 VAL A C 1
ATOM 542 O O . VAL A 1 70 ? -19.092 9.217 20.547 1.00 46.56 70 VAL A O 1
#

Radius of gyration: 13.46 Å; Cα contacts (8 Å, |Δi|>4): 94; chains: 1; bounding box: 31×19×42 Å

Foldseek 3Di:
DDDWDKDKDADDPVVVCVVVPHQPQDWDADPAAWWAFPVPRDIDGGIGGPCVQPVPHRMTMITGDPPPDD

pLDDT: mean 93.11, std 11.64, range [46.56, 98.62]

Sequence (70 aa):
RQHLNIIGLAIRRPLILAEEGGWFDTTVTLPAGRWQDRLTSRTFTGSVAAADIFADLPTALLVLQPETEV

Nearest PDB structures (foldseek):
  6lcv-assembly1_A  TM=9.773E-01  e=5.041E-05  Arthrobacter ramosus
  6lcu-assembly1_A  TM=9.807E-01  e=9.758E-05  Arthrobacter ramosus
  8j52-assembly1_B  TM=6.077E-01  e=3.647E-01  Flavihumibacter petaseus NBRC 106054
  5f7c-assembly5_A  TM=5.551E-01  e=7.960E-01  Bacteroides thetaiotaomicron VPI-5482
  5f7s-assembly1_A  TM=5.688E-01  e=8.453E-01  Trueperella pyogenes

Secondary structure (DSSP, 8-state):
-----EEEEE-SSHHHHHHTTS-TT-EEEPPSS-EEETTT--EE-SEEEHHHHTSS-SEEEEEEPP----

Solvent-accessible surface area (backbone atoms only — not comparable to full-atom values): 4416 Å² total; per-residue (Å²): 132,88,81,84,55,74,47,81,47,73,70,78,63,63,67,59,38,56,76,74,70,50,54,79,90,41,62,47,76,49,70,89,61,47,28,32,24,76,83,77,68,48,72,48,59,46,72,37,49,44,56,71,64,42,66,89,36,76,48,44,43,31,33,61,54,76,83,77,82,128

Mean predicted aligned error: 3.93 Å